Protein AF-A0A6L7LY51-F1 (afdb_monomer_lite)

pLDDT: mean 92.2, std 5.34, range [66.81, 97.88]

Structure (mmCIF, N/CA/C/O backbone):
data_AF-A0A6L7LY51-F1
#
_entry.id   AF-A0A6L7LY51-F1
#
loop_
_atom_site.group_PDB
_atom_site.id
_atom_site.type_symbol
_atom_site.label_atom_id
_atom_site.label_alt_id
_atom_site.label_comp_id
_atom_site.label_asym_id
_atom_site.label_entity_id
_atom_site.label_seq_id
_atom_site.pdbx_PDB_ins_code
_atom_site.Cartn_x
_atom_site.Cartn_y
_atom_site.Cartn_z
_atom_site.occupancy
_atom_site.B_iso_or_equiv
_atom_site.auth_seq_id
_atom_site.auth_comp_id
_atom_site.auth_asym_id
_atom_site.auth_atom_id
_atom_site.pdbx_PDB_model_num
ATOM 1 N N . MET A 1 1 ? 4.337 -14.996 6.210 1.00 66.81 1 MET A N 1
ATOM 2 C CA . MET A 1 1 ? 4.743 -14.603 4.823 1.00 66.81 1 MET A CA 1
ATOM 3 C C . MET A 1 1 ? 5.611 -13.333 4.851 1.00 66.81 1 MET A C 1
ATOM 5 O O . MET A 1 1 ? 5.405 -12.528 5.745 1.00 66.81 1 MET A O 1
ATOM 9 N N . HIS A 1 2 ? 6.566 -13.139 3.924 1.00 74.88 2 HIS A N 1
ATOM 10 C CA . HIS A 1 2 ? 7.380 -11.909 3.808 1.00 74.88 2 HIS A CA 1
ATOM 11 C C . HIS A 1 2 ? 7.552 -11.480 2.340 1.00 74.88 2 HIS A C 1
ATOM 13 O O . HIS A 1 2 ? 7.430 -12.312 1.447 1.00 74.88 2 HIS A O 1
ATOM 19 N N . ALA A 1 3 ? 7.807 -10.190 2.089 1.00 79.88 3 ALA A N 1
ATOM 20 C CA . ALA A 1 3 ? 8.081 -9.672 0.747 1.00 79.88 3 ALA A CA 1
ATOM 21 C C . ALA A 1 3 ? 9.579 -9.764 0.418 1.00 79.88 3 ALA A C 1
ATOM 23 O O . ALA A 1 3 ? 10.418 -9.274 1.180 1.00 79.88 3 ALA A O 1
ATOM 24 N N . ASP A 1 4 ? 9.918 -10.347 -0.731 1.00 81.94 4 ASP A N 1
ATOM 25 C CA . ASP A 1 4 ? 11.310 -10.501 -1.151 1.00 81.94 4 ASP A CA 1
ATOM 26 C C . ASP A 1 4 ? 12.009 -9.145 -1.307 1.00 81.94 4 ASP A C 1
ATOM 28 O O . ASP A 1 4 ? 11.531 -8.227 -1.975 1.00 81.94 4 ASP A O 1
ATOM 32 N N . GLY A 1 5 ? 13.174 -9.018 -0.669 1.00 82.19 5 GLY A N 1
ATOM 33 C CA . GLY A 1 5 ? 13.962 -7.785 -0.668 1.00 82.19 5 GLY A CA 1
ATOM 34 C C . GLY A 1 5 ? 13.486 -6.710 0.316 1.00 82.19 5 GLY A C 1
ATOM 35 O O . GLY A 1 5 ? 14.183 -5.698 0.463 1.00 82.19 5 GLY A O 1
ATOM 36 N N . ALA A 1 6 ? 12.370 -6.916 1.026 1.00 82.69 6 ALA A N 1
ATOM 37 C CA . ALA A 1 6 ? 11.970 -6.031 2.114 1.00 82.69 6 ALA A CA 1
ATOM 38 C C . ALA A 1 6 ? 12.988 -6.095 3.263 1.00 82.69 6 ALA A C 1
ATOM 40 O O . ALA A 1 6 ? 13.582 -7.134 3.562 1.00 82.69 6 ALA A O 1
ATOM 41 N N . LYS A 1 7 ? 13.227 -4.945 3.893 1.00 84.50 7 LYS A N 1
ATOM 42 C CA . LYS A 1 7 ? 14.135 -4.821 5.036 1.00 84.50 7 LYS A CA 1
ATOM 43 C C . LYS A 1 7 ? 13.331 -4.862 6.326 1.00 84.50 7 LYS A C 1
ATOM 45 O O . LYS A 1 7 ? 12.212 -4.368 6.380 1.00 84.50 7 LYS A O 1
ATOM 50 N N . THR A 1 8 ? 13.921 -5.437 7.370 1.00 84.75 8 THR A N 1
ATOM 51 C CA . THR A 1 8 ? 13.298 -5.460 8.696 1.00 84.75 8 THR A CA 1
ATOM 52 C C . THR A 1 8 ? 13.194 -4.046 9.278 1.00 84.75 8 THR A C 1
ATOM 54 O O . THR A 1 8 ? 14.134 -3.254 9.168 1.00 84.75 8 THR A O 1
ATOM 57 N N . LEU A 1 9 ? 12.080 -3.751 9.957 1.00 82.31 9 LEU A N 1
ATOM 58 C CA . LEU A 1 9 ? 11.874 -2.496 10.694 1.00 82.31 9 LEU A CA 1
ATOM 59 C C . LEU A 1 9 ? 12.883 -2.301 11.836 1.00 82.31 9 LEU A C 1
ATOM 61 O O . LEU A 1 9 ? 13.094 -1.184 12.301 1.00 82.31 9 LEU A O 1
ATOM 65 N N . TRP A 1 10 ? 13.565 -3.367 12.254 1.00 85.62 10 TRP A N 1
ATOM 66 C CA . TRP A 1 10 ? 14.603 -3.314 13.282 1.00 85.62 10 TRP A CA 1
ATOM 67 C C . TRP A 1 10 ? 15.969 -2.854 12.749 1.00 85.62 10 TRP A C 1
ATOM 69 O O . TRP A 1 10 ? 16.892 -2.613 13.529 1.00 85.62 10 TRP A O 1
ATOM 79 N N . GLN A 1 11 ? 16.122 -2.679 11.430 1.00 87.25 11 GLN A N 1
ATOM 80 C CA . GLN A 1 11 ? 17.301 -2.034 10.857 1.00 87.25 11 GLN A CA 1
ATOM 81 C C . GLN A 1 11 ? 17.161 -0.514 11.012 1.00 87.25 11 GLN A C 1
ATOM 83 O O . GLN A 1 11 ? 16.531 0.143 10.185 1.00 87.25 11 GLN A O 1
ATOM 88 N N . LEU A 1 12 ? 17.749 0.031 12.082 1.00 87.25 12 LEU A N 1
ATOM 89 C CA . LEU A 1 12 ? 17.629 1.449 12.459 1.00 87.25 12 LEU A CA 1
ATOM 90 C C . LEU A 1 12 ? 18.772 2.349 11.955 1.00 87.25 12 LEU A 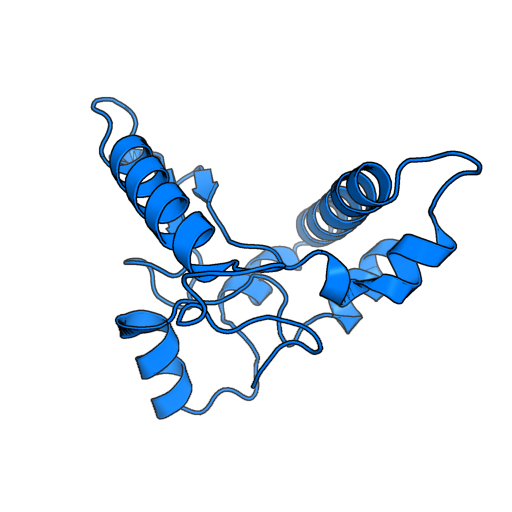C 1
ATOM 92 O O . LEU A 1 12 ? 18.673 3.573 12.038 1.00 87.25 12 LEU A O 1
ATOM 96 N N . ALA A 1 13 ? 19.865 1.768 11.459 1.00 86.56 13 ALA A N 1
ATOM 97 C CA . ALA A 1 13 ? 21.048 2.504 11.023 1.00 86.56 13 ALA A CA 1
ATOM 98 C C . ALA A 1 13 ? 21.684 1.890 9.766 1.00 86.56 13 ALA A C 1
ATOM 100 O O . ALA A 1 13 ? 21.382 0.756 9.384 1.00 86.56 13 ALA A O 1
ATOM 101 N N . TYR A 1 14 ? 22.610 2.651 9.170 1.00 86.31 14 TYR A N 1
ATOM 102 C CA . TYR A 1 14 ? 23.368 2.332 7.953 1.00 86.31 14 TYR A CA 1
ATOM 103 C C . TYR A 1 14 ? 22.555 2.378 6.649 1.00 86.31 14 TYR A C 1
ATOM 105 O O . TYR A 1 14 ? 21.370 2.715 6.624 1.00 86.31 14 TYR A O 1
ATOM 113 N N . ALA A 1 15 ? 23.238 2.110 5.533 1.00 81.62 15 ALA A N 1
ATOM 114 C CA . ALA A 1 15 ? 22.663 2.178 4.198 1.00 81.62 15 ALA A CA 1
ATOM 115 C C . ALA A 1 15 ? 21.456 1.235 4.055 1.00 81.62 15 ALA A C 1
ATOM 117 O O . ALA A 1 15 ? 21.514 0.060 4.423 1.00 81.62 15 ALA A O 1
ATOM 118 N N . GLY A 1 16 ? 20.362 1.768 3.510 1.00 77.12 16 GLY A N 1
ATOM 119 C CA . GLY A 1 16 ? 19.117 1.021 3.320 1.00 77.12 16 GLY A CA 1
ATOM 120 C C . GLY A 1 16 ? 18.302 0.793 4.598 1.00 77.12 16 GLY A C 1
ATOM 121 O O . GLY A 1 16 ? 17.426 -0.066 4.594 1.00 77.12 16 GLY A O 1
ATOM 122 N N . SER A 1 17 ? 18.581 1.526 5.682 1.00 84.62 17 SER A N 1
ATOM 123 C CA . SER A 1 17 ? 17.777 1.501 6.908 1.00 84.62 17 SER A CA 1
ATOM 124 C C . SER A 1 17 ? 16.371 2.057 6.669 1.00 84.62 17 SER A C 1
ATOM 126 O O . SER A 1 17 ? 16.186 3.272 6.607 1.00 84.62 17 SER A O 1
ATOM 128 N N . VAL A 1 18 ? 15.382 1.167 6.604 1.00 84.06 18 VAL A N 1
ATOM 129 C CA . VAL A 1 18 ? 13.956 1.533 6.545 1.00 84.06 18 VAL A CA 1
ATOM 130 C C . VAL A 1 18 ? 13.345 1.720 7.934 1.00 84.06 18 VAL A C 1
ATOM 132 O O . VAL A 1 18 ? 12.379 2.458 8.077 1.00 84.06 18 VAL A O 1
ATOM 135 N N . GLY A 1 19 ? 13.923 1.115 8.976 1.00 86.56 19 GLY A N 1
ATOM 136 C CA . GLY A 1 19 ? 13.373 1.154 10.331 1.00 86.56 19 GLY A CA 1
ATOM 137 C C . GLY A 1 19 ? 13.335 2.556 10.931 1.00 86.56 19 GLY A C 1
ATOM 138 O O . GLY A 1 19 ? 12.313 2.997 11.449 1.00 86.56 19 GLY A O 1
ATOM 139 N N . SER A 1 20 ? 14.424 3.317 10.794 1.00 86.50 20 SER A N 1
ATOM 140 C CA . SER A 1 20 ? 14.457 4.717 11.243 1.00 86.50 20 SER A CA 1
ATOM 141 C C . SER A 1 20 ? 13.507 5.621 10.453 1.00 86.50 20 SER A C 1
ATOM 143 O O . SER A 1 20 ? 12.912 6.533 11.026 1.00 86.50 20 SER A O 1
ATOM 145 N N . GLN A 1 21 ? 13.313 5.346 9.159 1.00 87.38 21 GLN A N 1
ATOM 146 C CA . GLN A 1 21 ? 12.333 6.052 8.332 1.00 87.38 21 GLN A CA 1
ATOM 147 C C . GLN A 1 21 ? 10.906 5.727 8.779 1.00 87.38 21 GLN A C 1
ATOM 149 O O . GLN A 1 21 ? 10.099 6.641 8.942 1.00 87.38 21 GLN A O 1
ATOM 154 N N . ALA A 1 22 ? 10.619 4.453 9.049 1.00 88.06 22 ALA A N 1
ATOM 155 C CA . ALA A 1 22 ? 9.328 4.001 9.544 1.00 88.06 22 ALA A CA 1
ATOM 156 C C . ALA A 1 22 ? 8.985 4.638 10.897 1.00 88.06 22 ALA A C 1
ATOM 158 O O . ALA A 1 22 ? 7.876 5.131 11.058 1.00 88.06 22 ALA A O 1
ATOM 159 N N . LEU A 1 23 ? 9.932 4.740 11.840 1.00 88.19 23 LEU A N 1
ATOM 160 C CA . LEU A 1 23 ? 9.694 5.411 13.128 1.00 88.19 23 LEU A CA 1
ATOM 161 C C . LEU A 1 23 ? 9.244 6.872 12.958 1.00 88.19 23 LEU A C 1
ATOM 163 O O . LEU A 1 23 ? 8.315 7.323 13.632 1.00 88.19 23 LEU A O 1
ATOM 167 N N . LEU A 1 24 ? 9.867 7.610 12.035 1.00 89.38 24 LEU A N 1
ATOM 168 C CA . LEU A 1 24 ? 9.469 8.986 11.723 1.00 89.38 24 LEU A CA 1
ATOM 169 C C . LEU A 1 24 ? 8.129 9.036 10.975 1.00 89.38 24 LEU A C 1
ATOM 171 O O . LEU A 1 24 ? 7.278 9.869 11.295 1.00 89.38 24 LEU A O 1
ATOM 175 N N . GLY A 1 25 ? 7.927 8.135 10.012 1.00 89.75 25 GLY A N 1
ATOM 176 C CA . GLY A 1 25 ? 6.699 8.027 9.225 1.00 89.75 25 GLY A CA 1
ATOM 177 C C . GLY A 1 25 ? 5.479 7.696 10.082 1.00 89.75 25 GLY A C 1
ATOM 178 O O . GLY A 1 25 ? 4.463 8.380 9.983 1.00 89.75 25 GLY A O 1
ATOM 179 N N . ILE A 1 26 ? 5.598 6.727 10.993 1.00 90.00 26 ILE A N 1
ATOM 180 C CA . ILE A 1 26 ? 4.546 6.340 11.942 1.00 90.00 26 ILE A CA 1
ATOM 181 C C . ILE A 1 26 ? 4.188 7.522 12.846 1.00 90.00 26 ILE A C 1
ATOM 183 O O . ILE A 1 26 ? 3.008 7.806 13.042 1.00 90.00 26 ILE A O 1
ATOM 187 N N . ALA A 1 27 ? 5.178 8.260 13.361 1.00 91.62 27 ALA A N 1
ATOM 188 C CA . ALA A 1 27 ? 4.913 9.441 14.182 1.00 91.62 27 ALA A CA 1
ATOM 189 C C . ALA A 1 27 ? 4.183 10.548 13.398 1.00 91.62 27 ALA A C 1
ATOM 191 O O . ALA A 1 27 ? 3.287 11.202 13.939 1.00 91.62 27 ALA A O 1
ATOM 192 N N . ALA A 1 28 ? 4.539 10.761 12.129 1.00 93.00 28 ALA A N 1
ATOM 193 C CA . ALA A 1 28 ? 3.864 11.725 11.263 1.00 93.00 28 ALA A CA 1
ATOM 194 C C . ALA A 1 28 ? 2.425 11.285 10.937 1.00 93.00 28 ALA A C 1
ATOM 196 O O . ALA A 1 28 ? 1.496 12.081 11.085 1.00 93.00 28 ALA A O 1
ATOM 197 N N . LEU A 1 29 ? 2.228 10.012 10.580 1.00 92.50 29 LEU A N 1
ATOM 198 C CA . LEU A 1 29 ? 0.913 9.434 10.309 1.00 92.50 29 LEU A CA 1
ATOM 199 C C . LEU A 1 29 ? 0.014 9.505 11.548 1.00 92.50 29 LEU A C 1
ATOM 201 O O . LEU A 1 29 ? -1.132 9.933 11.446 1.00 92.50 29 LEU A O 1
ATOM 205 N N . ALA A 1 30 ? 0.546 9.186 12.730 1.00 92.88 30 ALA A N 1
ATOM 206 C CA . ALA A 1 30 ? -0.183 9.278 13.992 1.00 92.88 30 ALA A CA 1
ATOM 207 C C . ALA A 1 30 ? -0.671 10.705 14.291 1.00 92.88 30 ALA A C 1
ATOM 209 O O . ALA A 1 30 ? -1.758 10.874 14.840 1.00 92.88 30 ALA A O 1
ATOM 210 N N . ARG A 1 31 ? 0.103 11.736 13.926 1.00 93.88 31 ARG A N 1
ATOM 211 C CA . ARG A 1 31 ? -0.334 13.138 14.042 1.00 93.88 31 ARG A CA 1
ATOM 212 C C . ARG A 1 31 ? -1.430 13.472 13.037 1.00 93.88 31 ARG A C 1
ATOM 214 O O . ARG A 1 31 ? -2.378 14.152 13.406 1.00 93.88 31 ARG A O 1
ATOM 221 N N . LEU A 1 32 ? -1.310 12.989 11.800 1.00 92.50 32 LEU A N 1
ATOM 222 C CA . LEU A 1 32 ? -2.290 13.237 10.744 1.00 92.50 32 LEU A CA 1
ATOM 223 C C . LEU A 1 32 ? -3.657 12.634 11.087 1.00 92.50 32 LEU A C 1
ATOM 225 O O . LEU A 1 32 ? -4.661 13.334 11.023 1.00 92.50 32 LEU A O 1
ATOM 229 N N . ILE A 1 33 ? -3.691 11.368 11.509 1.00 93.44 33 ILE A N 1
ATOM 230 C CA . ILE A 1 33 ? -4.952 10.670 11.812 1.00 93.44 33 ILE A CA 1
ATOM 231 C C . ILE A 1 33 ? -5.613 11.132 13.117 1.00 93.44 33 ILE A C 1
ATOM 233 O O . ILE A 1 33 ? -6.769 10.817 13.360 1.00 93.44 33 ILE A O 1
ATOM 237 N N . ARG A 1 34 ? -4.883 11.859 13.970 1.00 93.50 34 ARG A N 1
ATOM 238 C CA . ARG A 1 34 ? -5.402 12.466 15.210 1.00 93.50 34 ARG A CA 1
ATOM 239 C C . ARG A 1 34 ? -5.583 13.980 15.084 1.00 93.50 34 ARG A C 1
ATOM 241 O O . ARG A 1 34 ? -5.768 14.653 16.095 1.00 93.50 34 ARG A O 1
ATOM 248 N N . CYS A 1 35 ? -5.439 14.526 13.878 1.00 95.19 35 CYS A N 1
ATOM 249 C CA . CYS A 1 35 ? -5.567 15.954 13.636 1.00 95.19 35 CYS A CA 1
ATOM 250 C C . CYS A 1 35 ? -7.042 16.365 13.775 1.00 95.19 35 CYS A C 1
ATOM 252 O O . CYS A 1 35 ? -7.858 15.792 13.053 1.00 95.19 35 CYS A O 1
ATOM 254 N N . PRO A 1 36 ? -7.378 17.347 14.636 1.00 96.00 36 PRO A N 1
ATOM 255 C CA . PRO A 1 36 ? -8.755 17.798 14.814 1.00 96.00 36 PRO A CA 1
ATOM 256 C C . PRO A 1 36 ? -9.419 18.246 13.504 1.00 96.00 36 PRO A C 1
ATOM 258 O O . PRO A 1 36 ? -8.851 19.040 12.749 1.00 96.00 36 PRO A O 1
ATOM 261 N N . GLY A 1 37 ? -10.640 17.773 13.270 1.00 94.00 37 GLY A N 1
ATOM 262 C CA . GLY A 1 37 ? -11.422 17.980 12.049 1.00 94.00 37 GLY A CA 1
ATOM 263 C C . GLY A 1 37 ? -11.175 16.948 10.939 1.00 94.00 37 GLY A C 1
ATOM 264 O O . GLY A 1 37 ? -11.792 17.051 9.879 1.00 94.00 37 GLY A O 1
ATOM 265 N N . VAL A 1 38 ? -10.287 15.972 11.146 1.00 92.94 38 VAL A N 1
ATOM 266 C CA . VAL A 1 38 ? -9.919 14.942 10.152 1.00 92.94 38 VAL A CA 1
ATOM 267 C C . VAL A 1 38 ? -10.034 13.527 10.728 1.00 92.94 38 VAL A C 1
ATOM 269 O O . VAL A 1 38 ? -10.245 12.577 9.976 1.00 92.94 38 VAL A O 1
ATOM 272 N N . GLU A 1 39 ? -9.934 13.378 12.048 1.00 92.81 39 GLU A N 1
ATOM 273 C CA . GLU A 1 39 ? -9.862 12.114 12.784 1.00 92.81 39 GLU A CA 1
ATOM 274 C C . GLU A 1 39 ? -11.028 11.154 12.507 1.00 92.81 39 GLU A C 1
ATOM 276 O O . GLU A 1 39 ? -10.813 9.947 12.424 1.00 92.81 39 GLU A O 1
ATOM 281 N N . ASP A 1 40 ? -12.234 11.675 12.267 1.00 93.00 40 ASP A N 1
ATOM 282 C CA . ASP A 1 40 ? -13.424 10.864 11.969 1.00 93.00 40 ASP A CA 1
ATOM 283 C C . ASP A 1 40 ? -13.502 10.423 10.494 1.00 93.00 40 ASP A C 1
ATOM 285 O O . ASP A 1 40 ? -14.338 9.600 10.114 1.00 93.00 40 ASP A O 1
ATOM 289 N N . HIS A 1 41 ? -12.636 10.966 9.635 1.00 95.12 41 HIS A N 1
ATOM 290 C CA . HIS A 1 41 ? -12.666 10.750 8.186 1.00 95.12 41 HIS A CA 1
ATOM 291 C C . HIS A 1 41 ? -11.518 9.889 7.669 1.00 95.12 41 HIS A C 1
ATOM 293 O O . HIS A 1 41 ? -11.549 9.448 6.517 1.00 95.12 41 HIS A O 1
ATOM 299 N N . VAL A 1 42 ? -10.505 9.632 8.492 1.00 95.62 42 VAL A N 1
ATOM 300 C CA . VAL A 1 42 ? -9.301 8.926 8.061 1.00 95.62 42 VAL A CA 1
ATOM 301 C C . VAL A 1 42 ? -9.024 7.718 8.940 1.00 95.62 42 VAL A C 1
ATOM 303 O O . VAL A 1 42 ? -9.377 7.679 10.113 1.00 95.62 42 VAL A O 1
ATOM 306 N N . SER A 1 43 ? -8.367 6.714 8.378 1.00 94.62 43 SER A N 1
ATOM 307 C CA . SER A 1 43 ? -7.837 5.588 9.145 1.00 94.62 43 SER A CA 1
ATOM 308 C C . SER A 1 43 ? -6.495 5.146 8.586 1.00 94.62 43 SER A C 1
ATOM 310 O O . SER A 1 43 ? -6.201 5.369 7.412 1.00 94.62 43 SER A O 1
ATOM 312 N N . ALA A 1 44 ? -5.676 4.526 9.431 1.00 93.75 44 ALA A N 1
ATOM 313 C CA . ALA A 1 44 ? -4.495 3.795 8.999 1.00 93.75 44 ALA A CA 1
ATOM 314 C C . ALA A 1 44 ? -4.827 2.298 9.016 1.00 93.75 44 ALA A C 1
ATOM 316 O O . ALA A 1 44 ? -5.302 1.769 10.020 1.00 93.75 44 ALA A O 1
ATOM 317 N N . TRP A 1 45 ? -4.610 1.611 7.903 1.00 95.31 45 TRP A N 1
ATOM 318 C CA . TRP A 1 45 ? -4.783 0.169 7.803 1.00 95.31 45 TRP A CA 1
ATOM 319 C C . TRP A 1 45 ? -3.424 -0.541 7.766 1.00 95.31 45 TRP A C 1
ATOM 321 O O . TRP A 1 45 ? -2.509 -0.035 7.114 1.00 95.31 45 TRP A O 1
ATOM 331 N N . PRO A 1 46 ? -3.269 -1.699 8.441 1.00 93.69 46 PRO A N 1
ATOM 332 C CA . PRO A 1 46 ? -4.212 -2.346 9.372 1.00 93.69 46 PRO A CA 1
ATOM 333 C C . PRO A 1 46 ? -4.130 -1.808 10.816 1.00 93.69 46 PRO A C 1
ATOM 335 O O . PRO A 1 46 ? -4.831 -2.290 11.705 1.00 93.69 46 PRO A O 1
ATOM 338 N N . LEU A 1 47 ? -3.277 -0.815 11.088 1.00 88.12 47 LEU A N 1
ATOM 339 C CA . LEU A 1 47 ? -3.019 -0.312 12.443 1.00 88.12 47 LEU A CA 1
ATOM 340 C C . LEU A 1 47 ? -4.277 0.276 13.108 1.00 88.12 47 LEU A C 1
ATOM 342 O O . LEU A 1 47 ? -4.732 1.366 12.778 1.00 88.12 47 LEU A O 1
ATOM 346 N N . GLY A 1 48 ? -4.830 -0.439 14.092 1.00 82.31 48 GLY A N 1
ATOM 347 C CA . GLY A 1 48 ? -6.058 -0.045 14.798 1.00 82.31 48 GLY A CA 1
ATOM 348 C C . GLY A 1 48 ? -7.356 -0.377 14.052 1.00 82.31 48 GLY A C 1
ATOM 349 O O . GLY A 1 48 ? -8.441 -0.224 14.611 1.00 82.31 48 GLY A O 1
ATOM 350 N N . THR A 1 49 ? -7.260 -0.884 12.822 1.00 90.31 49 THR A N 1
ATOM 351 C CA . THR A 1 49 ? -8.405 -1.310 12.003 1.00 90.31 49 THR A CA 1
ATOM 352 C C . THR A 1 49 ? -8.447 -2.819 11.779 1.00 90.31 49 THR A C 1
ATOM 354 O O . THR A 1 49 ? -9.526 -3.335 11.518 1.00 90.31 49 THR A O 1
ATOM 357 N N . GLY A 1 50 ? -7.337 -3.538 11.957 1.00 93.19 50 GLY A N 1
ATOM 358 C CA . GLY A 1 50 ? -7.202 -4.970 11.676 1.00 93.19 50 GLY A CA 1
ATOM 359 C C . GLY A 1 50 ? -7.144 -5.292 10.177 1.00 93.19 50 GLY A C 1
ATOM 360 O O . GLY A 1 50 ? -7.216 -4.397 9.337 1.00 93.19 50 GLY A O 1
ATOM 361 N N . LEU A 1 51 ? -7.059 -6.577 9.819 1.00 94.88 51 LEU A N 1
ATOM 362 C CA . LEU A 1 51 ? -7.098 -7.056 8.430 1.00 94.88 51 LEU A CA 1
ATOM 363 C C . LEU A 1 51 ? -8.542 -7.094 7.904 1.00 94.88 51 LEU A C 1
ATOM 365 O O . LEU A 1 51 ? -9.088 -8.142 7.551 1.00 94.88 51 LEU A O 1
ATOM 369 N N . ARG A 1 52 ? -9.179 -5.923 7.890 1.00 93.81 52 ARG A N 1
ATOM 370 C CA . ARG A 1 52 ? -10.512 -5.677 7.335 1.00 93.81 52 ARG A CA 1
ATOM 371 C C . ARG A 1 52 ? -10.573 -4.284 6.724 1.00 93.81 52 ARG A C 1
ATOM 373 O O . ARG A 1 52 ? -9.817 -3.401 7.120 1.00 93.81 52 ARG A O 1
ATOM 380 N N . LEU A 1 53 ? -11.499 -4.081 5.791 1.00 92.00 53 LEU A N 1
ATOM 381 C CA . LEU A 1 53 ? -11.748 -2.766 5.207 1.00 92.00 53 LEU A CA 1
ATOM 382 C C . LEU A 1 53 ? -12.215 -1.782 6.302 1.00 92.00 53 LEU A C 1
ATOM 384 O O . LEU A 1 53 ? -13.207 -2.072 6.980 1.00 92.00 53 LEU A O 1
ATOM 388 N N . PRO A 1 54 ? -11.540 -0.636 6.493 1.00 91.94 54 PRO A N 1
ATOM 389 C CA . PRO A 1 54 ? -12.012 0.399 7.408 1.00 91.94 54 PRO A CA 1
ATOM 390 C C . PRO A 1 54 ? -13.264 1.115 6.883 1.00 91.94 54 PRO A C 1
ATOM 392 O O . PRO A 1 54 ? -13.435 1.279 5.680 1.00 91.94 54 PRO A O 1
ATOM 395 N N . ASN A 1 55 ? -14.109 1.614 7.791 1.00 91.00 55 ASN A N 1
ATOM 396 C CA . ASN A 1 55 ? -15.305 2.390 7.428 1.00 91.00 55 ASN A CA 1
ATOM 397 C C . ASN A 1 55 ? -15.002 3.859 7.079 1.00 91.00 55 ASN A C 1
ATOM 399 O O . ASN A 1 55 ? -15.895 4.582 6.639 1.00 91.00 55 ASN A O 1
ATOM 403 N N . SER A 1 56 ? -13.775 4.326 7.326 1.00 93.69 56 SER A N 1
ATOM 404 C CA . SER A 1 56 ? -13.383 5.708 7.061 1.00 93.69 56 SER A CA 1
ATOM 405 C C . SER A 1 56 ? -13.346 5.980 5.553 1.00 93.69 56 SER A C 1
ATOM 407 O O . SER A 1 56 ? -12.839 5.145 4.803 1.00 93.69 56 SER A O 1
ATOM 409 N N . PRO A 1 57 ? -13.810 7.154 5.089 1.00 93.62 57 PRO A N 1
ATOM 410 C CA . PRO A 1 57 ? -13.808 7.492 3.666 1.00 93.62 57 PRO A CA 1
ATOM 411 C C . PRO A 1 57 ? -12.399 7.599 3.065 1.00 93.62 57 PRO A C 1
ATOM 413 O O . PRO A 1 57 ? -12.243 7.461 1.855 1.00 93.62 57 PRO A O 1
ATOM 416 N N . ILE A 1 58 ? -11.374 7.845 3.886 1.00 94.88 58 ILE A N 1
ATOM 417 C CA . ILE A 1 58 ? -9.974 7.867 3.460 1.00 94.88 58 ILE A CA 1
ATOM 418 C C . ILE A 1 58 ? -9.195 6.838 4.281 1.00 94.88 58 ILE A C 1
ATOM 420 O O . ILE A 1 58 ? -9.230 6.838 5.515 1.00 94.88 58 ILE A O 1
ATOM 424 N N . VAL A 1 59 ? -8.455 5.969 3.594 1.00 94.75 59 VAL A N 1
ATOM 425 C CA . VAL A 1 59 ? -7.633 4.928 4.218 1.00 94.75 59 VAL A CA 1
ATOM 426 C C . VAL A 1 59 ? -6.185 5.095 3.779 1.00 94.75 59 VAL A C 1
ATOM 428 O O . VAL A 1 59 ? -5.874 5.066 2.591 1.00 94.75 59 VAL A O 1
ATOM 431 N N . PHE A 1 60 ? -5.291 5.249 4.750 1.00 94.94 60 PHE A N 1
ATOM 432 C CA . PHE A 1 60 ? -3.854 5.156 4.541 1.00 94.94 60 PHE A CA 1
ATOM 433 C C . PHE A 1 60 ? -3.438 3.696 4.679 1.00 94.94 60 PHE A C 1
ATOM 435 O O . PHE A 1 60 ? -3.612 3.105 5.742 1.00 94.94 60 PHE A O 1
ATOM 442 N N . ALA A 1 61 ? -2.881 3.125 3.619 1.00 94.94 61 ALA A N 1
ATOM 443 C CA . ALA A 1 61 ? -2.333 1.777 3.617 1.00 94.94 61 ALA A CA 1
ATOM 444 C C . ALA A 1 61 ? -0.887 1.813 3.117 1.00 94.94 61 ALA A C 1
ATOM 446 O O . ALA A 1 61 ? -0.553 2.580 2.210 1.00 94.94 61 ALA A O 1
ATOM 447 N N . GLU A 1 62 ? -0.030 0.985 3.709 1.00 93.44 62 GLU A N 1
ATOM 448 C CA . GLU A 1 62 ? 1.332 0.808 3.217 1.00 93.44 62 GLU A CA 1
ATOM 449 C C . GLU A 1 62 ? 1.322 -0.015 1.927 1.00 93.44 62 GLU A C 1
ATOM 451 O O . GLU A 1 62 ? 0.588 -0.996 1.809 1.00 93.44 62 GLU A O 1
ATOM 456 N N . VAL A 1 63 ? 2.158 0.367 0.964 1.00 93.88 63 VAL A N 1
ATOM 457 C CA . VAL A 1 63 ? 2.378 -0.384 -0.275 1.00 93.88 63 VAL A CA 1
ATOM 458 C C . VAL A 1 63 ? 3.860 -0.689 -0.421 1.00 93.88 63 VAL A C 1
ATOM 460 O O . VAL A 1 63 ? 4.706 0.128 -0.060 1.00 93.88 63 VAL A O 1
ATOM 463 N N . TYR A 1 64 ? 4.177 -1.839 -1.012 1.00 93.44 64 TYR A N 1
ATOM 464 C CA . TYR A 1 64 ? 5.546 -2.191 -1.370 1.00 93.44 64 TYR A CA 1
ATOM 465 C C . TYR A 1 64 ? 5.686 -2.235 -2.892 1.00 93.44 64 TYR A C 1
ATOM 467 O O . TYR A 1 64 ? 5.301 -3.225 -3.513 1.00 93.44 64 TYR A O 1
ATOM 475 N N . PRO A 1 65 ? 6.234 -1.183 -3.531 1.00 92.69 65 PRO A N 1
ATOM 476 C CA . PRO A 1 65 ? 6.198 -1.063 -4.989 1.00 92.69 65 PRO A CA 1
ATOM 477 C C . PRO A 1 65 ? 6.882 -2.204 -5.746 1.00 92.69 65 PRO A C 1
ATOM 479 O O . PRO A 1 65 ? 6.565 -2.462 -6.908 1.00 92.69 65 PRO A O 1
ATOM 482 N N . SER A 1 66 ? 7.821 -2.891 -5.092 1.00 93.06 66 SER A N 1
ATOM 483 C CA . SER A 1 66 ? 8.546 -4.026 -5.661 1.00 93.06 66 SER A CA 1
ATOM 484 C C . SER A 1 66 ? 7.720 -5.314 -5.739 1.00 93.06 66 SER A C 1
ATOM 486 O O . SER A 1 66 ? 8.186 -6.248 -6.386 1.00 93.06 66 SER A O 1
ATOM 488 N N . LEU A 1 67 ? 6.506 -5.375 -5.168 1.00 94.81 67 LEU A N 1
ATOM 489 C CA . LEU A 1 67 ? 5.604 -6.531 -5.329 1.00 94.81 67 LEU A CA 1
ATOM 490 C C . LEU A 1 67 ? 5.308 -6.843 -6.801 1.00 94.81 67 LEU A C 1
ATOM 492 O O . LEU A 1 67 ? 5.110 -7.996 -7.158 1.00 94.81 67 LEU A O 1
ATOM 496 N N . ILE A 1 68 ? 5.313 -5.816 -7.653 1.00 95.62 68 ILE A N 1
ATOM 497 C CA . ILE A 1 68 ? 5.091 -5.921 -9.100 1.00 95.62 68 ILE A CA 1
ATOM 498 C C . ILE A 1 68 ? 6.292 -5.395 -9.891 1.00 95.62 68 ILE A C 1
ATOM 500 O O . ILE A 1 68 ? 6.150 -4.761 -10.939 1.00 95.62 68 ILE A O 1
ATOM 504 N N . ARG A 1 69 ? 7.507 -5.624 -9.373 1.00 94.50 69 ARG A N 1
ATOM 505 C CA . ARG A 1 69 ? 8.758 -5.109 -9.955 1.00 94.50 69 ARG A CA 1
ATOM 506 C C . ARG A 1 69 ? 8.904 -5.434 -11.442 1.00 94.50 69 ARG A C 1
ATOM 508 O O . ARG A 1 69 ? 9.386 -4.591 -12.193 1.00 94.50 69 ARG A O 1
ATOM 515 N N . GLU A 1 70 ? 8.505 -6.629 -11.864 1.00 93.50 70 GLU A N 1
ATOM 516 C CA . GLU A 1 70 ? 8.589 -7.046 -13.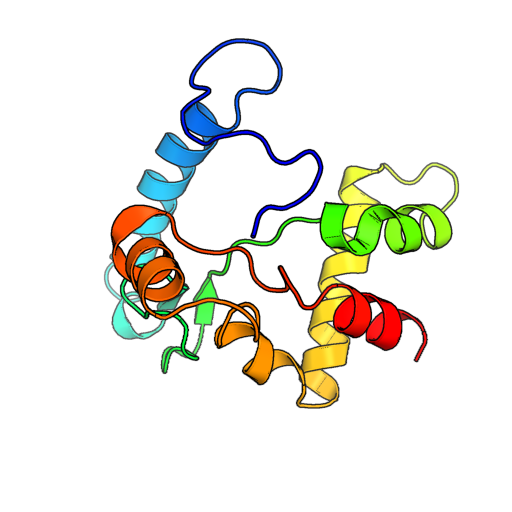267 1.00 93.50 70 GLU A CA 1
ATOM 517 C C . GLU A 1 70 ? 7.698 -6.185 -14.165 1.00 93.50 70 GLU A C 1
ATOM 519 O O . GLU A 1 70 ? 8.172 -5.651 -15.168 1.00 93.50 70 GLU A O 1
ATOM 524 N N . SER A 1 71 ? 6.447 -5.947 -13.759 1.00 94.94 71 SER A N 1
ATOM 525 C CA . SER A 1 71 ? 5.542 -5.029 -14.458 1.00 94.94 71 SER A CA 1
ATOM 526 C C . SER A 1 71 ? 6.086 -3.603 -14.466 1.00 94.94 71 SER A C 1
ATOM 528 O O . SER A 1 71 ? 6.026 -2.936 -15.496 1.00 94.94 71 SER A O 1
ATOM 530 N N . VAL A 1 72 ? 6.678 -3.151 -13.351 1.00 95.81 72 VAL A N 1
ATOM 531 C CA . VAL A 1 72 ? 7.326 -1.833 -13.278 1.00 95.81 72 VAL A CA 1
ATOM 532 C C . VAL A 1 72 ? 8.439 -1.709 -14.313 1.00 95.81 72 VAL A C 1
ATOM 534 O O . VAL A 1 72 ? 8.500 -0.706 -15.014 1.00 95.81 72 VAL A O 1
ATOM 537 N N . ILE A 1 73 ? 9.309 -2.713 -14.430 1.00 94.75 73 ILE A N 1
ATOM 538 C CA . ILE A 1 73 ? 10.408 -2.707 -15.404 1.00 94.75 73 ILE A CA 1
ATOM 539 C C . ILE A 1 73 ? 9.864 -2.721 -16.836 1.00 94.75 73 ILE A C 1
ATOM 541 O O . ILE A 1 73 ? 10.372 -1.982 -17.675 1.00 94.75 73 ILE A O 1
ATOM 545 N N . ALA A 1 74 ? 8.836 -3.526 -17.108 1.00 94.69 74 ALA A N 1
ATOM 546 C CA . ALA A 1 74 ? 8.266 -3.674 -18.444 1.00 94.69 74 ALA A CA 1
ATOM 547 C C . ALA A 1 74 ? 7.534 -2.414 -18.943 1.00 94.69 74 ALA A C 1
ATOM 549 O O . ALA A 1 74 ? 7.547 -2.137 -20.137 1.00 94.69 74 ALA A O 1
ATOM 550 N N . TRP A 1 75 ? 6.894 -1.662 -18.043 1.00 95.25 75 TRP A N 1
ATOM 551 C CA . TRP A 1 75 ? 6.078 -0.480 -18.370 1.00 95.25 75 TRP A CA 1
ATOM 552 C C . TRP A 1 75 ? 6.789 0.849 -18.092 1.00 95.25 75 TRP A C 1
ATOM 554 O O . TRP A 1 75 ? 6.177 1.921 -18.170 1.00 95.25 75 TRP A O 1
ATOM 564 N N . ARG A 1 76 ? 8.062 0.792 -17.697 1.00 96.75 76 ARG A N 1
ATOM 565 C CA . ARG A 1 76 ? 8.895 1.972 -17.481 1.00 96.75 76 ARG A CA 1
ATOM 566 C C . ARG A 1 76 ? 9.270 2.576 -18.828 1.00 96.75 76 ARG A C 1
ATOM 568 O O . ARG A 1 76 ? 9.817 1.889 -19.688 1.00 96.75 76 ARG A O 1
ATOM 575 N N . GLU A 1 77 ? 9.037 3.873 -18.971 1.00 95.88 77 GLU A N 1
ATOM 576 C CA . GLU A 1 77 ? 9.401 4.589 -20.193 1.00 95.88 77 GLU A CA 1
ATOM 577 C C . GLU A 1 77 ? 10.924 4.796 -20.287 1.00 95.88 77 GLU A C 1
ATOM 579 O O . GLU A 1 77 ? 11.612 4.855 -19.254 1.00 95.88 77 GLU A O 1
ATOM 584 N N . PRO A 1 78 ? 11.482 4.952 -21.503 1.00 95.00 78 PRO A N 1
ATOM 585 C CA . PRO A 1 78 ? 12.865 5.380 -21.670 1.00 95.00 78 PRO A CA 1
ATOM 586 C C . PRO A 1 78 ? 13.141 6.646 -20.849 1.00 95.00 78 PRO A C 1
ATOM 588 O O . PRO A 1 78 ? 12.340 7.575 -20.839 1.00 95.00 78 PRO A O 1
ATOM 591 N N . GLU A 1 79 ? 14.266 6.664 -20.131 1.00 94.69 79 GLU A N 1
ATOM 592 C CA . GLU A 1 79 ? 14.697 7.777 -19.264 1.00 94.69 79 GLU A CA 1
ATOM 593 C C . GLU A 1 79 ? 13.807 8.066 -18.036 1.00 94.69 79 GLU A C 1
ATOM 595 O O . GLU A 1 79 ? 14.164 8.904 -17.204 1.00 94.69 79 GLU A O 1
ATOM 600 N N . GLU A 1 80 ? 12.694 7.351 -17.835 1.00 96.75 80 GLU A N 1
ATOM 601 C CA . GLU A 1 80 ? 11.858 7.533 -16.645 1.00 96.75 80 GLU A CA 1
ATOM 602 C C . GLU A 1 80 ? 12.632 7.124 -15.386 1.00 96.75 80 GLU A C 1
ATOM 604 O O . GLU A 1 80 ? 13.244 6.059 -15.333 1.00 96.75 80 GLU A O 1
ATOM 609 N N . ILE A 1 81 ? 12.616 7.947 -14.337 1.00 96.75 81 ILE A N 1
ATOM 610 C CA . ILE A 1 81 ? 13.225 7.588 -13.048 1.00 96.75 81 ILE A CA 1
ATOM 611 C C . ILE A 1 81 ? 12.474 6.385 -12.460 1.00 96.75 81 ILE A C 1
ATOM 613 O O . ILE A 1 81 ? 11.245 6.370 -12.452 1.00 96.75 81 ILE A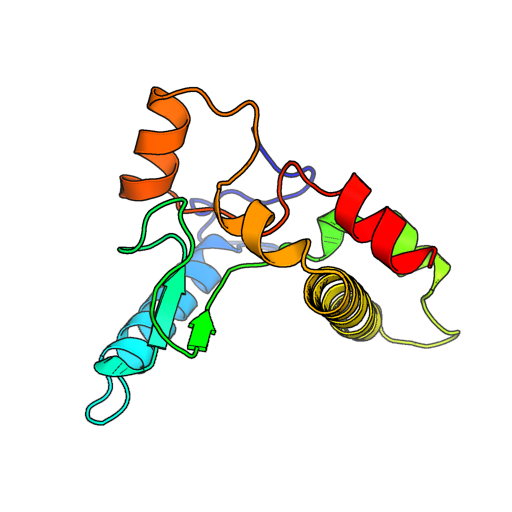 O 1
ATOM 617 N N . LEU A 1 82 ? 13.200 5.388 -11.942 1.00 94.94 82 LEU A N 1
ATOM 618 C CA . LEU A 1 82 ? 12.598 4.142 -11.454 1.00 94.94 82 LEU A CA 1
ATOM 619 C C . LEU A 1 82 ? 11.508 4.383 -10.399 1.00 94.94 82 LEU A C 1
ATOM 621 O O . LEU A 1 82 ? 10.423 3.824 -10.521 1.00 94.94 82 LEU A O 1
ATOM 625 N N . ASP A 1 83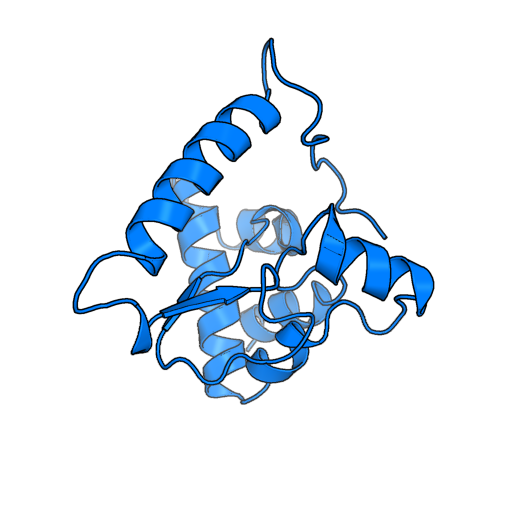 ? 11.757 5.254 -9.423 1.00 94.38 83 ASP A N 1
ATOM 626 C CA . ASP A 1 83 ? 10.787 5.553 -8.360 1.00 94.38 83 ASP A CA 1
ATOM 627 C C . ASP A 1 83 ? 9.507 6.201 -8.915 1.00 94.38 83 ASP A C 1
ATOM 629 O O . ASP A 1 83 ? 8.402 5.932 -8.444 1.00 94.38 83 ASP A O 1
ATOM 633 N N . ARG A 1 84 ? 9.626 7.003 -9.984 1.00 96.75 84 ARG A N 1
ATOM 634 C CA . ARG A 1 84 ? 8.464 7.572 -10.683 1.00 96.75 84 ARG A CA 1
ATOM 635 C C . ARG A 1 84 ? 7.640 6.474 -11.353 1.00 96.75 84 ARG A C 1
ATOM 637 O O . ARG A 1 84 ? 6.417 6.468 -11.205 1.00 96.75 84 ARG A O 1
ATOM 644 N N . ALA A 1 85 ? 8.303 5.549 -12.047 1.00 97.50 85 ALA A N 1
ATOM 645 C CA . ALA A 1 85 ? 7.643 4.404 -12.668 1.00 97.50 85 ALA A CA 1
ATOM 646 C C . ALA A 1 85 ? 6.937 3.542 -11.608 1.00 97.50 85 ALA A C 1
ATOM 648 O O . ALA A 1 85 ? 5.768 3.199 -11.772 1.00 97.50 85 ALA A O 1
ATOM 649 N N . GLN A 1 86 ? 7.608 3.269 -10.483 1.00 97.00 86 GLN A N 1
ATOM 650 C CA . GLN A 1 86 ? 7.044 2.531 -9.352 1.00 97.00 86 GLN A CA 1
ATOM 651 C C . GLN A 1 86 ? 5.742 3.156 -8.845 1.00 97.00 86 GLN A C 1
ATOM 653 O O . GLN A 1 86 ? 4.744 2.443 -8.742 1.00 97.00 86 GLN A O 1
ATOM 658 N N . VAL A 1 87 ? 5.721 4.467 -8.580 1.00 96.69 87 VAL A N 1
ATOM 659 C CA . VAL A 1 87 ? 4.512 5.166 -8.109 1.00 96.69 87 VAL A CA 1
ATOM 660 C C . VAL A 1 87 ? 3.395 5.097 -9.149 1.00 96.69 87 VAL A C 1
ATOM 662 O O . VAL A 1 87 ? 2.287 4.670 -8.829 1.00 96.69 87 VAL A O 1
ATOM 665 N N . ARG A 1 88 ? 3.683 5.479 -10.399 1.00 97.31 88 ARG A N 1
ATOM 666 C CA . ARG A 1 88 ? 2.689 5.530 -11.483 1.00 97.31 88 ARG A CA 1
ATOM 667 C C . ARG A 1 88 ? 2.039 4.168 -11.725 1.00 97.31 88 ARG A C 1
ATOM 669 O O . ARG A 1 88 ? 0.820 4.081 -11.839 1.00 97.31 88 ARG A O 1
ATOM 676 N N . ILE A 1 89 ? 2.851 3.117 -11.807 1.00 97.81 89 ILE A N 1
ATOM 677 C CA . ILE A 1 89 ? 2.401 1.772 -12.183 1.00 97.81 89 ILE A CA 1
ATOM 678 C C . ILE A 1 89 ? 1.662 1.099 -11.022 1.00 97.81 89 ILE A C 1
ATOM 680 O O . ILE A 1 89 ? 0.614 0.500 -11.250 1.00 97.81 89 ILE A O 1
ATOM 684 N N . ASN A 1 90 ? 2.122 1.263 -9.774 1.00 97.81 90 ASN A N 1
ATOM 685 C CA . ASN A 1 90 ? 1.373 0.770 -8.611 1.00 97.81 90 ASN A CA 1
ATOM 686 C C . ASN A 1 90 ? 0.025 1.488 -8.470 1.00 97.81 90 ASN A C 1
ATOM 688 O O . ASN A 1 90 ? -0.998 0.830 -8.299 1.00 97.81 90 ASN A O 1
ATOM 692 N N . ALA A 1 91 ? -0.002 2.819 -8.603 1.00 97.31 91 ALA A N 1
ATOM 693 C CA . ALA A 1 91 ? -1.247 3.584 -8.544 1.00 97.31 91 ALA A CA 1
ATOM 694 C C . ALA A 1 91 ? -2.243 3.142 -9.629 1.00 97.31 91 ALA A C 1
ATOM 696 O O . ALA A 1 91 ? -3.429 2.982 -9.343 1.00 97.31 91 ALA A O 1
ATOM 697 N N . LEU A 1 92 ? -1.764 2.885 -10.853 1.00 97.75 92 LEU A N 1
ATOM 698 C CA . LEU A 1 92 ? -2.597 2.357 -11.932 1.00 97.75 92 LEU A CA 1
ATOM 699 C C . LEU A 1 92 ? -3.148 0.961 -11.603 1.00 97.75 92 LEU A C 1
ATOM 701 O O . LEU A 1 92 ? -4.338 0.727 -11.802 1.00 97.75 92 LEU A O 1
ATOM 705 N N . ALA A 1 93 ? -2.316 0.055 -11.082 1.00 97.81 93 ALA A N 1
ATOM 706 C CA . ALA A 1 93 ? -2.745 -1.291 -10.702 1.00 97.81 93 ALA A CA 1
ATOM 707 C C . ALA A 1 93 ? -3.866 -1.250 -9.648 1.00 97.81 93 ALA A C 1
ATOM 709 O O . ALA A 1 93 ? -4.923 -1.847 -9.850 1.00 97.81 93 ALA A O 1
ATOM 710 N N . PHE A 1 94 ? -3.682 -0.480 -8.569 1.00 97.56 94 PHE A N 1
ATOM 711 C CA . PHE A 1 94 ? -4.703 -0.321 -7.528 1.00 97.56 94 PHE A CA 1
ATOM 712 C C . PHE A 1 94 ? -5.972 0.370 -8.044 1.00 97.56 94 PHE A C 1
ATOM 714 O O . PHE A 1 94 ? -7.071 -0.065 -7.715 1.00 97.56 94 PHE A O 1
ATOM 721 N N . SER A 1 95 ? -5.846 1.396 -8.893 1.00 97.81 95 SER A N 1
ATOM 722 C CA . SER A 1 95 ? -7.002 2.082 -9.492 1.00 97.81 95 SER A CA 1
ATOM 723 C C . SER A 1 95 ? -7.835 1.159 -10.389 1.00 97.81 95 SER A C 1
ATOM 725 O O . SER A 1 95 ? -9.065 1.250 -10.406 1.00 97.81 95 SER A O 1
ATOM 727 N N . ARG A 1 96 ? -7.189 0.243 -11.117 1.00 97.88 96 ARG A N 1
ATOM 728 C CA . ARG A 1 96 ? -7.888 -0.756 -11.936 1.00 97.88 96 ARG A CA 1
ATOM 729 C C . ARG A 1 96 ? -8.552 -1.836 -11.089 1.00 97.88 96 ARG A C 1
ATOM 731 O O . ARG A 1 96 ? -9.691 -2.188 -11.375 1.00 97.88 96 ARG A O 1
ATOM 738 N N . LEU A 1 97 ? -7.893 -2.306 -10.026 1.00 97.56 97 LEU A N 1
ATOM 739 C CA . LEU A 1 97 ? -8.525 -3.199 -9.047 1.00 97.56 97 LEU A CA 1
ATOM 740 C C . LEU A 1 97 ? -9.764 -2.551 -8.419 1.00 97.56 97 LEU A C 1
ATOM 742 O O . LEU A 1 97 ? -10.782 -3.218 -8.259 1.00 97.56 97 LEU A O 1
ATOM 746 N N . ASP A 1 98 ? -9.698 -1.261 -8.093 1.00 96.50 98 ASP A N 1
ATOM 747 C CA . ASP A 1 98 ? -10.835 -0.515 -7.547 1.00 96.50 98 ASP A CA 1
ATOM 748 C C . ASP A 1 98 ? -11.987 -0.423 -8.553 1.00 96.50 98 ASP A C 1
ATOM 750 O O . ASP A 1 98 ? -13.119 -0.793 -8.250 1.00 96.50 98 ASP A O 1
ATOM 754 N N . SER A 1 99 ? -11.674 -0.049 -9.798 1.00 97.19 99 SER A N 1
ATOM 755 C CA . SER A 1 99 ? -12.658 0.048 -10.888 1.00 97.19 99 SER A CA 1
ATOM 756 C C . SER A 1 99 ? -13.360 -1.285 -11.179 1.00 97.19 99 SER A C 1
ATOM 758 O O . SER A 1 99 ? -14.514 -1.294 -11.607 1.00 97.19 99 SER A O 1
ATOM 760 N N . ASN A 1 100 ? -12.682 -2.406 -10.919 1.00 95.69 100 ASN A N 1
ATOM 761 C CA . ASN A 1 100 ? -13.217 -3.757 -11.085 1.00 95.69 100 ASN A CA 1
ATOM 762 C C . ASN A 1 100 ? -13.895 -4.309 -9.813 1.00 95.69 100 ASN A C 1
ATOM 764 O O . ASN A 1 100 ? -14.416 -5.423 -9.839 1.00 95.69 100 ASN A O 1
ATOM 768 N N . GLY A 1 101 ? -13.891 -3.566 -8.700 1.00 95.56 101 GLY A N 1
ATOM 769 C CA . GLY A 1 101 ? -14.436 -4.014 -7.412 1.00 95.56 101 GLY A CA 1
ATOM 770 C C . GLY A 1 101 ? -13.587 -5.073 -6.695 1.00 95.56 101 GLY A C 1
ATOM 771 O O . GLY A 1 101 ? -14.058 -5.713 -5.757 1.00 95.56 101 GLY A O 1
ATOM 772 N N . GLU A 1 102 ? -12.338 -5.268 -7.117 1.00 96.25 102 GLU A N 1
ATOM 773 C CA . GLU A 1 102 ? -11.423 -6.292 -6.598 1.00 96.25 102 GLU A CA 1
ATOM 774 C C . GLU A 1 102 ? -10.510 -5.754 -5.481 1.00 96.25 102 GLU A C 1
ATOM 776 O O . GLU A 1 102 ? -9.981 -6.534 -4.688 1.00 96.25 102 GLU A O 1
ATOM 781 N N . LEU A 1 103 ? -10.357 -4.427 -5.360 1.00 96.25 103 LEU A N 1
ATOM 782 C CA . LEU A 1 103 ? -9.481 -3.793 -4.363 1.00 96.25 103 LEU A CA 1
ATOM 783 C C . LEU A 1 103 ? -9.850 -4.165 -2.920 1.00 96.25 103 LEU A C 1
ATOM 785 O O . LEU A 1 103 ? -8.969 -4.395 -2.091 1.00 96.25 103 LEU A O 1
ATOM 789 N N . LEU A 1 104 ? -11.146 -4.234 -2.606 1.00 94.69 104 LEU A N 1
ATOM 790 C CA . LEU A 1 104 ? -11.617 -4.387 -1.226 1.00 94.69 104 LEU A CA 1
ATOM 791 C C . LEU A 1 104 ? -11.152 -5.700 -0.580 1.00 94.69 104 LEU A C 1
ATOM 793 O O . LEU A 1 104 ? -10.917 -5.745 0.628 1.00 94.69 104 LEU A O 1
ATOM 797 N N . ALA A 1 105 ? -10.967 -6.754 -1.378 1.00 94.50 105 ALA A N 1
ATOM 798 C CA . ALA A 1 105 ? -10.506 -8.051 -0.894 1.00 94.50 105 ALA A CA 1
ATOM 799 C C . ALA A 1 105 ? -9.074 -7.999 -0.327 1.00 94.50 105 ALA A C 1
ATOM 801 O O . ALA A 1 105 ? -8.747 -8.760 0.585 1.00 94.50 105 ALA A O 1
ATOM 802 N N . LEU A 1 106 ? -8.232 -7.074 -0.808 1.00 96.44 106 LEU A N 1
ATOM 803 C CA . LEU A 1 106 ? -6.829 -6.967 -0.389 1.00 96.44 106 LEU A CA 1
ATOM 804 C C . LEU A 1 106 ? -6.694 -6.526 1.078 1.00 96.44 106 LEU A C 1
ATOM 806 O O . LEU A 1 106 ? -5.705 -6.868 1.728 1.00 96.44 106 LEU A O 1
ATOM 810 N N . PHE A 1 107 ? -7.695 -5.830 1.628 1.00 96.50 107 PHE A N 1
ATOM 811 C CA . PHE A 1 107 ? -7.714 -5.430 3.040 1.00 96.50 107 PHE A CA 1
ATOM 812 C C . PHE A 1 107 ? -7.836 -6.623 4.004 1.00 96.50 107 PHE A C 1
ATOM 814 O O . PHE A 1 107 ? -7.568 -6.468 5.194 1.00 96.50 107 PHE A O 1
ATOM 821 N N . GLY A 1 108 ? -8.197 -7.814 3.508 1.00 95.25 108 GLY A N 1
ATOM 822 C CA . GLY A 1 108 ? -8.244 -9.060 4.282 1.00 95.25 108 GLY A CA 1
ATOM 823 C C . GLY A 1 108 ? -6.877 -9.694 4.579 1.00 95.25 108 GLY A C 1
ATOM 824 O O . GLY A 1 108 ? -6.819 -10.727 5.259 1.00 95.25 108 GLY A O 1
ATOM 825 N N . GLY A 1 109 ? -5.789 -9.100 4.073 1.00 94.38 109 GLY A N 1
ATOM 826 C CA . GLY A 1 109 ? -4.443 -9.675 4.118 1.00 94.38 109 GLY A CA 1
ATOM 827 C C . GLY A 1 109 ? -4.282 -10.855 3.156 1.00 94.38 109 GLY A C 1
ATOM 828 O O . GLY A 1 109 ? -5.170 -11.143 2.349 1.00 94.38 109 GLY A O 1
ATOM 829 N N . ALA A 1 110 ? -3.142 -11.543 3.222 1.00 93.69 110 ALA A N 1
ATOM 830 C CA . ALA A 1 110 ? -2.919 -12.729 2.399 1.00 93.69 110 ALA A CA 1
ATOM 831 C C . ALA A 1 110 ? -3.876 -13.876 2.815 1.00 93.69 110 ALA A C 1
ATOM 833 O O . ALA A 1 110 ? -4.166 -14.043 4.009 1.00 93.69 110 ALA A O 1
ATOM 834 N N . PRO A 1 111 ? -4.414 -14.650 1.853 1.00 88.81 111 PRO A N 1
ATOM 835 C CA . PRO A 1 111 ? -5.441 -15.659 2.127 1.00 88.81 111 PRO A CA 1
ATOM 836 C C . PRO A 1 111 ? -4.925 -16.840 2.961 1.00 88.81 111 PRO A C 1
ATOM 838 O O . PRO A 1 111 ? -5.714 -17.512 3.621 1.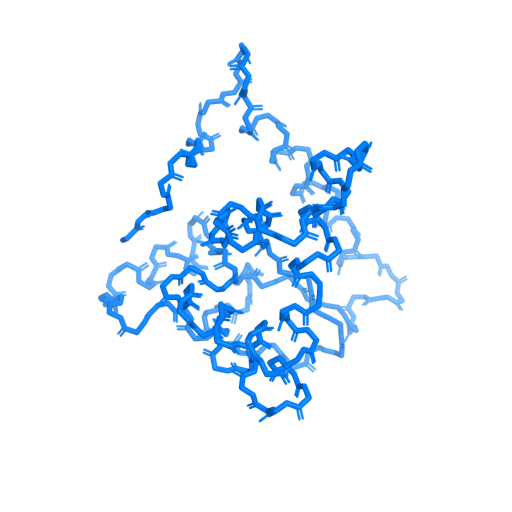00 88.81 111 PRO A O 1
ATOM 841 N N . ASP A 1 112 ? -3.616 -17.074 2.955 1.00 92.25 112 ASP A N 1
ATOM 842 C CA . ASP A 1 112 ? -2.923 -18.178 3.617 1.00 92.25 112 ASP A CA 1
ATOM 843 C C . ASP A 1 112 ? -2.389 -17.833 5.019 1.00 92.25 112 ASP A C 1
ATOM 845 O O . ASP A 1 112 ? -1.790 -18.693 5.663 1.00 92.25 112 ASP A O 1
ATOM 849 N N . LEU A 1 113 ? -2.634 -16.616 5.530 1.00 93.56 113 LEU A N 1
ATOM 850 C CA . LEU A 1 113 ? -2.247 -16.256 6.897 1.00 93.56 113 LEU A CA 1
ATOM 851 C C . LEU A 1 113 ? -2.982 -17.113 7.931 1.00 93.56 113 LEU A C 1
ATOM 853 O O . LEU A 1 113 ? -4.220 -17.124 7.992 1.00 93.56 113 LEU A O 1
ATOM 857 N N . THR A 1 114 ? -2.206 -17.752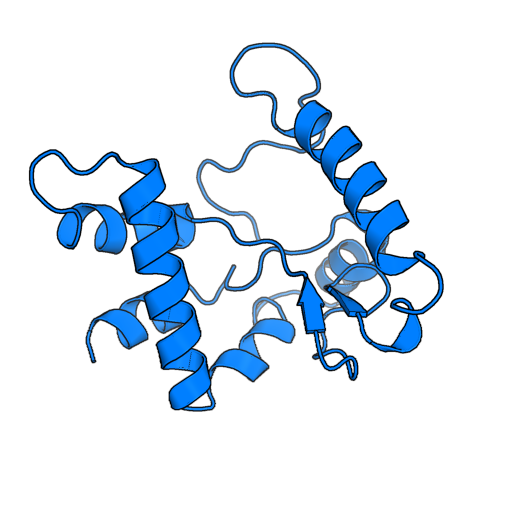 8.805 1.00 94.94 114 THR A N 1
ATOM 858 C CA . THR A 1 114 ? -2.723 -18.441 9.993 1.00 94.94 114 THR A CA 1
ATOM 859 C C . THR A 1 114 ? -3.362 -17.455 10.976 1.00 94.94 114 THR A C 1
ATOM 861 O O . THR A 1 114 ? -3.119 -16.250 10.929 1.00 94.94 114 THR A O 1
ATOM 864 N N . LEU A 1 115 ? -4.173 -17.955 11.916 1.00 93.81 115 LEU A N 1
ATOM 865 C CA . LEU A 1 115 ? -4.773 -17.109 12.957 1.00 93.81 115 LEU A CA 1
ATOM 866 C C . LEU A 1 115 ? -3.719 -16.386 13.809 1.00 93.81 115 LEU A C 1
ATOM 868 O O . LEU A 1 115 ? -3.928 -15.231 14.171 1.00 93.81 115 LEU A O 1
ATOM 872 N N . GLU A 1 116 ? -2.590 -17.039 14.096 1.00 94.38 116 GLU A N 1
ATOM 873 C CA . GLU A 1 116 ? -1.508 -16.421 14.868 1.00 94.38 116 GLU A CA 1
ATOM 874 C C . GLU A 1 116 ? -0.794 -15.335 14.060 1.00 94.38 116 GLU A C 1
ATOM 876 O O . GLU A 1 116 ? -0.608 -14.230 14.558 1.00 94.38 116 GLU A O 1
ATOM 881 N N . GLU A 1 117 ? -0.471 -15.592 12.787 1.00 93.94 117 GLU A N 1
ATOM 882 C CA . GLU A 1 117 ? 0.117 -14.561 11.922 1.00 93.94 117 GLU A CA 1
ATOM 883 C C . GLU A 1 117 ? -0.820 -13.362 11.769 1.00 93.94 117 GLU A C 1
ATOM 885 O O . GLU A 1 117 ? -0.374 -12.224 11.872 1.00 93.94 117 GLU A O 1
ATOM 890 N N . ARG A 1 118 ? -2.130 -13.592 11.598 1.00 93.75 118 ARG A N 1
ATOM 891 C CA . ARG A 1 118 ? -3.123 -12.507 11.576 1.00 93.75 118 ARG A CA 1
ATOM 892 C C . ARG A 1 118 ? -3.076 -11.688 12.864 1.00 93.75 118 ARG A C 1
ATOM 894 O O . ARG A 1 118 ? -3.066 -10.465 12.795 1.00 93.75 118 ARG A O 1
ATOM 901 N N . ARG A 1 119 ? -2.994 -12.339 14.028 1.00 92.69 119 ARG A N 1
ATOM 902 C CA . ARG A 1 119 ? -2.895 -11.652 15.325 1.00 92.69 119 ARG A CA 1
ATOM 903 C C . ARG A 1 119 ? -1.647 -10.771 15.408 1.00 92.69 119 ARG A C 1
ATOM 905 O O . ARG A 1 119 ? -1.754 -9.619 15.819 1.00 92.69 119 ARG A O 1
ATOM 912 N N . ILE A 1 120 ? -0.493 -11.289 14.989 1.00 91.94 120 ILE A N 1
ATOM 913 C CA . ILE A 1 120 ? 0.775 -10.541 14.955 1.00 91.94 120 ILE A CA 1
ATOM 914 C C . ILE A 1 120 ? 0.653 -9.327 14.028 1.00 91.94 120 ILE A C 1
ATOM 916 O O . ILE A 1 120 ? 1.011 -8.213 14.399 1.00 91.94 120 ILE A O 1
ATOM 920 N N . VAL A 1 121 ? 0.082 -9.515 12.841 1.00 91.69 121 VAL A N 1
ATOM 921 C CA . VAL A 1 121 ? -0.114 -8.439 11.864 1.00 91.69 121 VAL A CA 1
ATOM 922 C C . VAL A 1 121 ? -1.017 -7.328 12.403 1.00 91.69 121 VAL A C 1
ATOM 924 O O . VAL A 1 121 ? -0.710 -6.147 12.248 1.00 91.69 121 VAL A O 1
ATOM 927 N N . GLU A 1 122 ? -2.125 -7.685 13.048 1.00 91.00 122 GLU A N 1
ATOM 928 C CA . GLU A 1 122 ? -3.102 -6.707 13.535 1.00 91.00 122 GLU A CA 1
ATOM 929 C C . GLU A 1 122 ? -2.643 -5.954 14.791 1.00 91.00 122 GLU A C 1
ATOM 931 O O . GLU A 1 122 ? -3.087 -4.824 15.016 1.00 91.00 122 GLU A O 1
ATOM 936 N N . VAL A 1 123 ? -1.785 -6.567 15.613 1.00 87.75 123 VAL A N 1
ATOM 937 C CA . VAL A 1 123 ? -1.418 -6.046 16.941 1.00 87.75 123 VAL A CA 1
ATOM 938 C C . VAL A 1 123 ? 0.021 -5.525 17.006 1.00 87.75 123 VAL A C 1
ATOM 940 O O . VAL A 1 123 ? 0.283 -4.605 17.779 1.00 87.75 123 VAL A O 1
ATOM 943 N N . GLU A 1 124 ? 0.946 -6.078 16.218 1.00 85.00 124 GLU A N 1
ATOM 944 C CA . GLU A 1 124 ? 2.389 -5.869 16.400 1.00 85.00 124 GLU A CA 1
ATOM 945 C C . GLU A 1 124 ? 3.079 -5.268 15.164 1.00 85.00 124 GLU A C 1
ATOM 947 O O . GLU A 1 124 ? 3.742 -4.238 15.295 1.00 85.00 124 GLU A O 1
ATOM 952 N N . GLU A 1 125 ? 2.933 -5.868 13.975 1.00 82.38 125 GLU A N 1
ATOM 953 C CA . GLU A 1 125 ? 3.825 -5.568 12.832 1.00 82.38 125 GLU A CA 1
ATOM 954 C C . GLU A 1 125 ? 3.189 -4.817 11.649 1.00 82.38 125 GLU A C 1
ATOM 956 O O . GLU A 1 125 ? 3.922 -4.272 10.824 1.00 82.38 125 GLU A O 1
ATOM 961 N N . ALA A 1 126 ? 1.857 -4.728 11.576 1.00 89.44 126 ALA A N 1
ATOM 962 C CA . ALA A 1 126 ? 1.115 -4.224 10.414 1.00 89.44 126 ALA A CA 1
ATOM 963 C C . ALA A 1 126 ? 1.263 -5.087 9.136 1.00 89.44 126 ALA A C 1
ATOM 965 O O . ALA A 1 126 ? 1.778 -6.204 9.169 1.00 89.44 126 ALA A O 1
ATOM 966 N N . TRP A 1 127 ? 0.717 -4.608 8.007 1.00 94.06 127 TRP A N 1
ATOM 967 C CA . TRP A 1 127 ? 0.720 -5.306 6.713 1.00 94.06 127 TRP A CA 1
ATOM 968 C C . TRP A 1 127 ? 0.838 -4.334 5.543 1.00 94.06 127 TRP A C 1
ATOM 970 O O . TRP A 1 127 ? 0.369 -3.199 5.614 1.00 94.06 127 TRP A O 1
ATOM 980 N N . MET A 1 128 ? 1.388 -4.826 4.434 1.00 94.25 128 MET A N 1
ATOM 981 C CA . MET A 1 128 ? 1.458 -4.104 3.166 1.00 94.25 128 MET A CA 1
ATOM 982 C C . MET A 1 128 ? 0.298 -4.535 2.266 1.00 94.25 128 MET A C 1
ATOM 984 O O . MET A 1 128 ? 0.091 -5.728 2.023 1.00 94.25 128 MET A O 1
ATOM 988 N N . LEU A 1 129 ? -0.464 -3.574 1.751 1.00 96.38 129 LEU A N 1
ATOM 989 C CA . LEU A 1 129 ? -1.613 -3.843 0.896 1.00 96.38 129 LEU A CA 1
ATOM 990 C C . LEU A 1 129 ? -1.145 -4.513 -0.399 1.00 96.38 129 LEU A C 1
ATOM 992 O O . LEU A 1 129 ? -0.252 -4.021 -1.087 1.00 96.38 129 LEU A O 1
ATOM 996 N N . GLY A 1 130 ? -1.751 -5.655 -0.720 1.00 95.62 130 GLY A N 1
ATOM 997 C CA . GLY A 1 130 ? -1.384 -6.459 -1.885 1.00 95.62 130 GLY A CA 1
ATOM 998 C C . GLY A 1 130 ? -0.288 -7.504 -1.639 1.00 95.62 130 GLY A C 1
ATOM 999 O O . GLY A 1 130 ? -0.045 -8.321 -2.527 1.00 95.62 130 GLY A O 1
ATOM 1000 N N . LEU A 1 131 ? 0.344 -7.560 -0.456 1.00 95.25 131 LEU A N 1
ATOM 1001 C CA . LEU A 1 131 ? 1.221 -8.688 -0.111 1.00 95.25 131 LEU A CA 1
ATOM 1002 C C . LEU A 1 131 ? 0.388 -9.980 -0.028 1.00 95.25 131 LEU A C 1
ATOM 1004 O O . LEU A 1 131 ? -0.607 -10.030 0.697 1.00 95.25 131 LEU A O 1
ATOM 1008 N N . GLY A 1 132 ? 0.792 -10.997 -0.796 1.00 94.31 132 GLY A N 1
ATOM 1009 C CA . GLY A 1 132 ? 0.016 -12.220 -1.043 1.00 94.31 132 GLY A CA 1
ATOM 1010 C C . GLY A 1 132 ? -0.968 -12.126 -2.218 1.00 94.31 132 GLY A C 1
ATOM 1011 O O . GLY A 1 132 ? -1.637 -13.105 -2.524 1.00 94.31 132 GLY A O 1
ATOM 1012 N N . HIS A 1 133 ? -1.037 -10.973 -2.897 1.00 95.62 133 HIS A N 1
ATOM 1013 C CA . HIS A 1 133 ? -1.953 -10.688 -4.014 1.00 95.62 133 HIS A CA 1
ATOM 1014 C C . HIS A 1 133 ? -1.237 -10.061 -5.226 1.00 95.62 133 HIS A C 1
ATOM 1016 O O . HIS A 1 133 ? -1.855 -9.356 -6.025 1.00 95.62 133 HIS A O 1
ATOM 1022 N N . ALA A 1 134 ? 0.072 -10.293 -5.377 1.00 94.75 134 ALA A N 1
ATOM 1023 C CA . ALA A 1 134 ? 0.865 -9.723 -6.473 1.00 94.75 134 ALA A CA 1
ATOM 1024 C C . ALA A 1 134 ? 0.292 -10.085 -7.856 1.00 94.75 134 ALA A C 1
ATOM 1026 O O . ALA A 1 134 ? 0.203 -9.224 -8.730 1.00 94.75 134 ALA A O 1
ATOM 1027 N N . ASP A 1 135 ? -0.193 -11.317 -8.029 1.00 95.12 135 ASP A N 1
ATOM 1028 C CA . ASP A 1 135 ? -0.818 -11.772 -9.276 1.00 95.12 135 ASP A CA 1
ATOM 1029 C C . ASP A 1 135 ? -2.059 -10.956 -9.652 1.00 95.12 135 ASP A C 1
ATOM 1031 O O . ASP A 1 135 ? -2.263 -10.651 -10.828 1.00 95.12 135 ASP A O 1
ATOM 1035 N N . ALA A 1 136 ? -2.869 -10.545 -8.670 1.00 95.62 136 ALA A N 1
ATOM 1036 C CA . ALA A 1 136 ? -4.035 -9.699 -8.916 1.00 95.62 136 ALA A CA 1
ATOM 1037 C C . ALA A 1 136 ? -3.614 -8.310 -9.420 1.00 95.62 136 ALA A C 1
ATOM 1039 O O . ALA A 1 136 ? -4.168 -7.812 -10.401 1.00 95.62 136 ALA A O 1
ATOM 1040 N N . LEU A 1 137 ? -2.581 -7.718 -8.808 1.00 96.50 137 LEU A N 1
ATOM 1041 C CA . LEU A 1 137 ? -2.014 -6.436 -9.243 1.00 96.50 137 LEU A CA 1
ATOM 1042 C C . LEU A 1 137 ? -1.445 -6.522 -10.667 1.00 96.50 137 LEU A C 1
ATOM 1044 O O . LEU A 1 137 ? -1.710 -5.648 -11.493 1.00 96.50 137 LEU A O 1
ATOM 1048 N N . MET A 1 138 ? -0.701 -7.585 -10.981 1.00 95.75 138 MET A N 1
ATOM 1049 C CA . MET A 1 138 ? -0.142 -7.796 -12.321 1.00 95.75 138 MET A CA 1
ATOM 1050 C C . MET A 1 138 ? -1.239 -8.032 -13.367 1.00 95.75 138 MET A C 1
ATOM 1052 O O . MET A 1 138 ? -1.189 -7.458 -14.456 1.00 95.75 138 MET A O 1
ATOM 1056 N N . LYS A 1 139 ? -2.271 -8.818 -13.037 1.00 95.25 139 LYS A N 1
ATOM 1057 C CA . LYS A 1 139 ? -3.425 -9.051 -13.917 1.00 95.25 139 LYS A CA 1
ATOM 1058 C C . LYS A 1 139 ? -4.197 -7.760 -14.201 1.00 95.25 139 LYS A C 1
ATOM 1060 O O . LYS A 1 139 ? -4.578 -7.522 -15.347 1.00 95.25 139 LYS A O 1
ATOM 1065 N N . ALA A 1 140 ? -4.381 -6.906 -13.194 1.00 95.62 140 ALA A N 1
ATOM 1066 C CA . ALA A 1 140 ? -5.023 -5.606 -13.372 1.00 95.62 140 ALA A CA 1
ATOM 1067 C C . ALA A 1 140 ? -4.245 -4.709 -14.353 1.00 95.62 140 ALA A C 1
ATOM 1069 O O . ALA A 1 140 ? -4.843 -3.940 -15.103 1.00 95.62 140 ALA A O 1
ATOM 1070 N N . LEU A 1 141 ? -2.916 -4.827 -14.418 1.00 93.56 141 LEU A N 1
ATOM 1071 C CA . LEU A 1 141 ? -2.105 -4.117 -15.413 1.00 93.56 141 LEU A CA 1
ATOM 1072 C C . LEU A 1 141 ? -2.245 -4.694 -16.831 1.00 93.56 141 LEU A C 1
ATOM 1074 O O . LEU A 1 141 ? -2.145 -3.953 -17.801 1.00 93.56 141 LEU A O 1
ATOM 1078 N N . ALA A 1 142 ? -2.541 -5.983 -16.982 1.00 87.75 142 ALA A N 1
ATOM 1079 C CA . ALA A 1 142 ? -2.704 -6.613 -18.295 1.00 87.75 142 ALA A CA 1
ATOM 1080 C C . ALA A 1 142 ? -4.052 -6.318 -18.990 1.00 87.75 142 ALA A C 1
ATOM 1082 O O . ALA A 1 142 ? -4.229 -6.700 -20.146 1.00 87.75 142 ALA A O 1
ATOM 1083 N N . THR A 1 143 ? -4.991 -5.677 -18.287 1.00 73.25 143 THR A N 1
ATOM 1084 C CA . THR A 1 143 ? -6.344 -5.341 -18.774 1.00 73.25 143 THR A CA 1
ATOM 1085 C C . THR A 1 143 ? -6.394 -3.920 -19.335 1.00 73.25 143 THR A C 1
ATOM 1087 O O . THR A 1 143 ? -7.169 -3.684 -20.282 1.00 73.25 143 THR A O 1
#

Radius of gyration: 15.83 Å; chains: 1; bounding box: 39×36×39 Å

Foldseek 3Di:
DDDPPDDDLPQCDDDPNCVVVVVVVVVVVVCQCPPPPCVQQEDEPPEVVALADDPHVYYHFAADLCLQVVVLVVPADVPRDSVNSSVVLQVQLLVLCVVVVNQRNQSNPAPPDDPVNSVCCNPPNHDHRCVNPSVSSVVSSVD

Secondary structure (DSSP, 8-state):
---TTPPPTT--SSTT--HHHHHHHHHHHHHHHTSTTTTTTEEEESTTT-SS--SSSEEEEB--GGGGHHHHHHTPPTT--HHHHHHHHHHHHHHHHHHTT-GGGGGG--TT--HHHHHHIIIII--BTTTT-HHHHHHHHT-

Sequence (143 aa):
MHADGAKTLWQLAYAGSVGSQALLGIAALARLIRCPGVEDHVSAWPLGTGLRLPNSPIVFAEVYPSLIRESVIAWREPEEILDRAQVRINALAFSRLDSNGELLALFGGAPDLTLEERRIVEVEEAWMLGLGHADALMKALAT